Protein AF-Q4TIR7-F1 (afdb_monomer)

Secondary structure (DSSP, 8-state):
------PPPPSSS---SEEEEETTEEEEEETTEEEEEETTEEPTT-SEEGGGTSTT--S--SEEEE-TT--EEEE-S---

pLDDT: mean 89.11, std 13.63, range [44.06, 97.81]

Nearest PDB structures (foldseek):
  6cm1-assembly1_A  TM=9.266E-01  e=4.705E-06  Homo sapiens
  7txr-assembly1_A  TM=8.919E-01  e=6.095E-04  Homo sapiens
  1ck7-assembly1_A  TM=8.044E-01  e=2.053E-04  Homo sapiens
  7rj9-assembly2_B  TM=8.579E-01  e=3.652E-04  Homo sapiens
  7txr-assembly2_B  TM=7.772E-01  e=8.948E-04  Homo sapiens

Solvent-accessible surface area (backbone atoms only — not comparable to full-atom values): 5050 Å² total; per-residue (Å²): 134,84,74,83,71,74,73,75,82,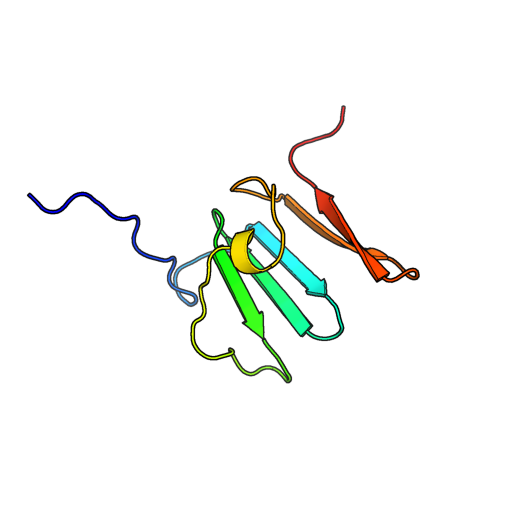50,85,87,82,52,83,67,50,24,67,34,62,52,97,90,27,42,37,39,31,43,84,32,29,27,38,48,28,52,97,89,38,78,46,88,81,52,70,31,56,40,60,80,81,40,78,88,64,66,52,60,45,63,39,47,49,54,48,99,87,68,51,78,48,77,38,64,81,81,84,128

InterPro domains:
  IPR018486 Hemopexin, conserved site [PS00024] (50-65)
  IPR018487 Hemopexin-like repeats [PF00045] (16-58)
  IPR018487 Hemopexin-like repeats [PS51642] (9-57)
  IPR018487 Hemopexin-like repeats [SM00120] (16-59)
  IPR036375 Hemopexin-like domain superfamily [G3DSA:2.110.10.10] (9-79)
  IPR036375 Hemopexin-like domain superfamily [SSF50923] (9-79)

Mean predicted aligned error: 5.39 Å

Radius of gyr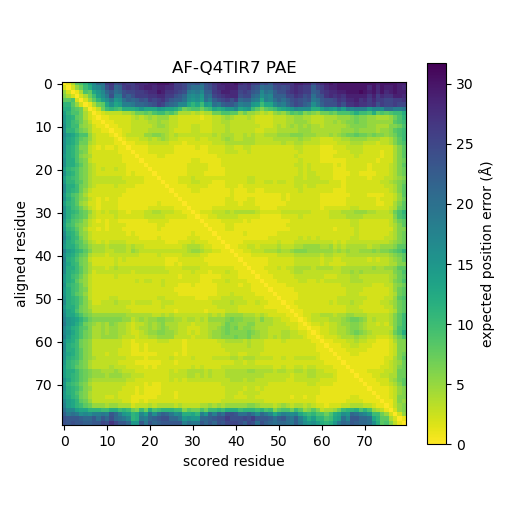ation: 13.38 Å; Cα contacts (8 Å, |Δi|>4): 127; chains: 1; bounding box: 22×48×34 Å

Organism: Tetraodon nigroviridis (NCBI:txid99883)

Foldseek 3Di:
DDDCPPPADDPVPDDFLEWEQAPNWIWTADQQWIWIHDPNDTDPPPRDGPCVPPPPDDSGFNYWYQDPVRDIDTHDDDPD

Sequence (80 aa):
PLSPLALQPDACATSFDAVSTIRGELFFFKSGYVWRLRERQLQQGYPALASRHWRGLPRHVDAAYEDASGNIWFFQGRQP

Structure (mmCIF, N/CA/C/O backbone):
data_AF-Q4TIR7-F1
#
_entry.id   AF-Q4TIR7-F1
#
loop_
_atom_site.group_PDB
_atom_site.id
_atom_site.type_symbol
_atom_site.label_atom_id
_atom_site.label_alt_id
_atom_site.label_comp_id
_atom_site.label_asym_id
_atom_site.label_entity_id
_atom_site.label_seq_id
_atom_site.pdbx_PDB_ins_code
_atom_site.Cartn_x
_atom_site.Cartn_y
_atom_site.Cartn_z
_atom_site.occupancy
_atom_site.B_iso_or_equiv
_atom_site.auth_seq_id
_atom_site.auth_comp_id
_atom_site.auth_asym_id
_atom_site.auth_atom_id
_atom_site.pdbx_PDB_model_num
ATOM 1 N N . PRO A 1 1 ? 0.120 -33.310 -11.212 1.00 44.06 1 PRO A N 1
ATOM 2 C CA . PRO A 1 1 ? 0.969 -32.096 -11.243 1.00 44.06 1 PRO A CA 1
ATOM 3 C C . PRO A 1 1 ? 0.147 -30.857 -10.861 1.00 44.06 1 PRO A C 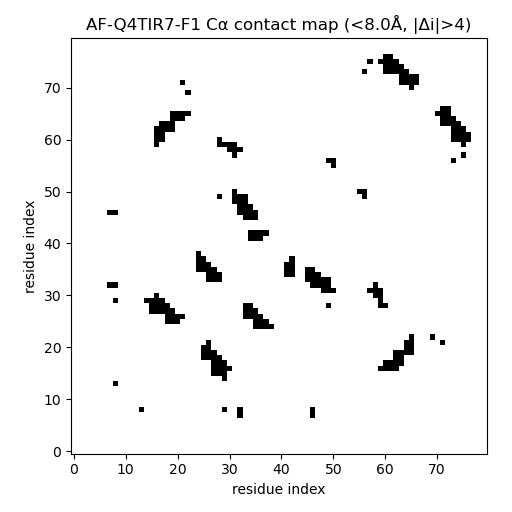1
ATOM 5 O O . PRO A 1 1 ? -0.679 -30.401 -11.644 1.00 44.06 1 PRO A O 1
ATOM 8 N N . LEU A 1 2 ? 0.297 -30.381 -9.623 1.00 45.22 2 LEU A N 1
ATOM 9 C CA . LEU A 1 2 ? -0.416 -29.195 -9.151 1.00 45.22 2 LEU A CA 1
ATOM 10 C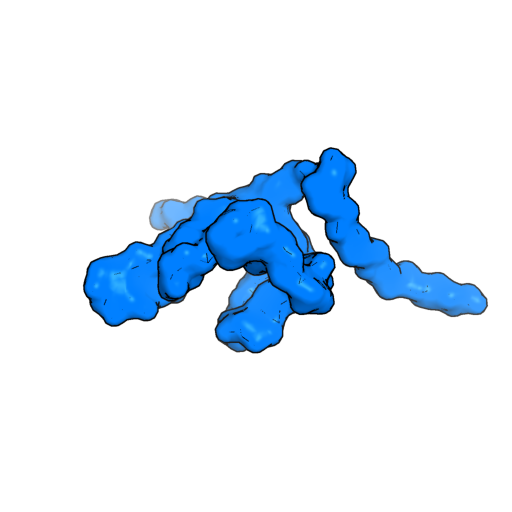 C . LEU A 1 2 ? 0.206 -27.963 -9.819 1.00 45.22 2 LEU A C 1
ATOM 12 O O . LEU A 1 2 ? 1.392 -27.697 -9.640 1.00 45.22 2 LEU A O 1
ATOM 16 N N . SER A 1 3 ? -0.577 -27.259 -10.634 1.00 48.91 3 SER A N 1
ATOM 17 C CA . SER A 1 3 ? -0.191 -25.991 -11.253 1.00 48.91 3 SER A CA 1
ATOM 18 C C . SER A 1 3 ? 0.340 -25.026 -10.184 1.00 48.91 3 SER A C 1
ATOM 20 O O . SER A 1 3 ? -0.258 -24.972 -9.106 1.00 48.91 3 SER A O 1
ATOM 22 N N . PRO A 1 4 ? 1.414 -24.252 -10.436 1.00 49.25 4 PRO A N 1
ATOM 23 C CA . PRO A 1 4 ? 1.907 -23.266 -9.484 1.00 49.25 4 PRO A CA 1
ATOM 24 C C . PRO A 1 4 ? 0.909 -22.105 -9.430 1.00 49.25 4 PRO A C 1
ATOM 26 O O . PRO A 1 4 ? 1.068 -21.076 -10.084 1.00 49.25 4 PRO A O 1
ATOM 29 N N . LEU A 1 5 ? -0.171 -22.289 -8.673 1.00 51.94 5 LEU A N 1
ATOM 30 C CA . LEU A 1 5 ? -0.942 -21.192 -8.115 1.00 51.94 5 LEU A CA 1
ATOM 31 C C . LEU A 1 5 ? 0.080 -20.366 -7.337 1.00 51.94 5 LEU A C 1
ATOM 33 O O . LEU A 1 5 ? 0.617 -20.854 -6.346 1.00 51.94 5 LEU A O 1
ATOM 37 N N . ALA A 1 6 ? 0.443 -19.198 -7.869 1.00 58.50 6 ALA A N 1
ATOM 38 C CA . ALA A 1 6 ? 1.466 -18.331 -7.304 1.00 58.50 6 ALA A CA 1
ATOM 39 C C . ALA A 1 6 ? 1.268 -18.239 -5.786 1.00 58.50 6 ALA A C 1
ATOM 41 O O . ALA A 1 6 ? 0.225 -17.750 -5.344 1.00 58.50 6 ALA A O 1
ATOM 42 N N . LEU A 1 7 ? 2.227 -18.770 -5.015 1.00 73.44 7 LEU A N 1
ATOM 43 C CA . LEU A 1 7 ? 2.212 -18.658 -3.561 1.00 73.44 7 LEU A CA 1
ATOM 44 C C . LEU A 1 7 ? 1.985 -17.187 -3.227 1.00 73.44 7 LEU A C 1
ATOM 46 O O . LEU A 1 7 ? 2.664 -16.311 -3.769 1.00 73.44 7 LEU A O 1
ATOM 50 N N . GLN A 1 8 ? 0.980 -16.924 -2.396 1.00 84.75 8 GLN A N 1
ATOM 51 C CA . GLN A 1 8 ? 0.746 -15.579 -1.898 1.00 84.75 8 GLN A CA 1
ATOM 52 C C . GLN A 1 8 ? 2.053 -15.060 -1.283 1.00 84.75 8 GLN A C 1
ATOM 54 O O . GLN A 1 8 ? 2.752 -15.838 -0.625 1.00 84.75 8 GLN A O 1
ATOM 59 N N . PRO A 1 9 ? 2.413 -13.788 -1.514 1.00 90.12 9 PRO A N 1
ATOM 60 C CA . PRO A 1 9 ? 3.636 -13.245 -0.950 1.00 90.12 9 PRO A CA 1
ATOM 61 C C . PRO A 1 9 ? 3.578 -13.312 0.581 1.00 90.12 9 PRO A C 1
ATOM 63 O O . PRO A 1 9 ? 2.546 -13.017 1.184 1.00 90.12 9 PRO A O 1
ATOM 66 N N . ASP A 1 10 ? 4.685 -13.708 1.204 1.00 90.19 10 ASP A N 1
ATOM 67 C CA . ASP A 1 10 ? 4.826 -13.686 2.658 1.00 90.19 10 ASP A CA 1
ATOM 68 C C . ASP A 1 10 ? 5.137 -12.258 3.119 1.00 90.19 10 ASP A C 1
ATOM 70 O O . ASP A 1 10 ? 6.024 -11.609 2.568 1.00 90.19 10 ASP A O 1
ATOM 74 N N . ALA A 1 11 ? 4.409 -11.760 4.119 1.00 89.56 11 ALA A N 1
ATOM 75 C CA . ALA A 1 11 ? 4.541 -10.378 4.581 1.00 89.56 11 ALA A CA 1
ATOM 76 C C . ALA A 1 11 ? 5.909 -10.076 5.219 1.00 89.56 11 ALA A C 1
ATOM 78 O O . ALA A 1 11 ? 6.364 -8.936 5.172 1.00 89.56 11 ALA A O 1
ATOM 79 N N . CYS A 1 12 ? 6.547 -11.076 5.832 1.00 90.62 12 CYS A N 1
ATOM 80 C CA . CYS A 1 12 ? 7.821 -10.936 6.533 1.00 90.62 12 CYS A CA 1
ATOM 81 C C . CYS A 1 12 ? 9.025 -11.167 5.610 1.00 90.62 12 CYS A C 1
ATOM 83 O O . CYS A 1 12 ? 10.109 -10.660 5.888 1.00 90.62 12 CYS A O 1
ATOM 85 N N . ALA A 1 13 ? 8.841 -11.909 4.517 1.00 92.06 13 ALA A N 1
ATOM 86 C CA . ALA A 1 13 ? 9.883 -12.270 3.561 1.00 92.06 13 ALA A CA 1
ATOM 87 C C . ALA A 1 13 ? 9.730 -11.576 2.192 1.00 92.06 13 ALA A C 1
ATOM 89 O O . ALA A 1 13 ? 10.264 -12.057 1.191 1.00 92.06 13 ALA A O 1
ATOM 90 N N . THR A 1 14 ? 9.021 -10.443 2.126 1.00 90.69 14 THR A N 1
ATOM 91 C CA . THR A 1 14 ? 8.852 -9.650 0.898 1.00 90.69 14 THR A CA 1
ATOM 92 C C . THR A 1 14 ? 9.231 -8.184 1.089 1.00 90.69 14 THR A C 1
ATOM 94 O O . THR A 1 14 ? 9.152 -7.630 2.181 1.00 90.69 14 THR A O 1
ATOM 97 N N . SER A 1 15 ? 9.583 -7.526 -0.015 1.00 94.38 15 SER A N 1
ATOM 98 C CA . SER A 1 15 ? 9.491 -6.069 -0.143 1.00 94.38 15 SER A CA 1
ATOM 99 C C . SER A 1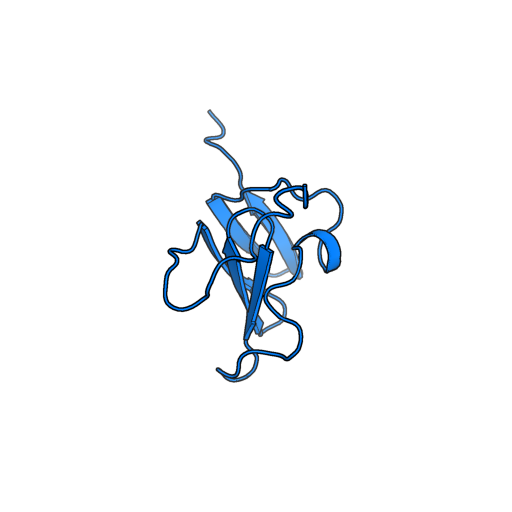 15 ? 8.104 -5.659 -0.643 1.00 94.38 15 SER A C 1
ATOM 101 O O . SER A 1 15 ? 7.373 -6.484 -1.203 1.00 94.38 15 SER A O 1
ATOM 103 N N . PHE A 1 16 ? 7.764 -4.379 -0.501 1.00 95.31 16 PHE A N 1
ATOM 104 C CA . PHE A 1 16 ? 6.514 -3.805 -1.002 1.00 95.31 16 PHE A CA 1
ATOM 105 C C . PHE A 1 16 ? 6.773 -2.918 -2.216 1.00 95.31 16 PHE A C 1
ATOM 107 O O . PHE A 1 16 ? 7.797 -2.243 -2.282 1.00 95.31 16 PHE A O 1
ATOM 114 N N . ASP A 1 17 ? 5.841 -2.948 -3.164 1.00 95.44 17 ASP A N 1
ATOM 115 C CA . ASP A 1 17 ? 5.896 -2.145 -4.386 1.00 95.44 17 ASP A CA 1
ATOM 116 C C . ASP A 1 17 ? 5.423 -0.708 -4.097 1.00 95.44 17 ASP A C 1
ATOM 118 O O . ASP A 1 17 ? 6.053 0.254 -4.516 1.00 95.44 17 ASP A O 1
ATOM 122 N N . ALA A 1 18 ? 4.361 -0.567 -3.295 1.00 96.50 18 ALA A N 1
ATOM 123 C CA . ALA A 1 18 ? 3.855 0.717 -2.817 1.00 96.50 18 ALA A CA 1
ATOM 124 C C . ALA A 1 18 ? 3.225 0.580 -1.424 1.00 96.50 18 ALA A C 1
ATOM 126 O O . ALA A 1 18 ? 2.765 -0.498 -1.033 1.00 96.50 18 ALA A O 1
ATOM 127 N N . VAL A 1 19 ? 3.154 1.694 -0.694 1.00 96.94 19 VAL A N 1
ATOM 128 C CA . VAL A 1 19 ? 2.420 1.812 0.573 1.00 96.94 19 VAL A CA 1
ATOM 129 C C . VAL A 1 19 ? 1.608 3.100 0.544 1.00 96.94 19 VAL A C 1
ATOM 131 O O . VAL A 1 19 ? 2.132 4.142 0.158 1.00 96.94 19 VAL A O 1
ATOM 134 N N . SER A 1 20 ? 0.336 3.039 0.932 1.00 97.25 20 SER A N 1
ATOM 135 C CA . SER A 1 20 ? -0.534 4.217 0.956 1.00 97.25 20 SER A CA 1
ATOM 136 C C . SER A 1 20 ? -1.595 4.121 2.040 1.00 97.25 20 SER A C 1
ATOM 138 O O . SER A 1 20 ? -2.068 3.029 2.362 1.00 97.25 20 SER A O 1
ATOM 140 N N . THR A 1 21 ? -1.983 5.267 2.592 1.00 97.44 21 THR A N 1
ATOM 141 C CA . THR A 1 21 ? -3.140 5.367 3.482 1.00 97.44 21 THR A CA 1
ATOM 142 C C . THR A 1 21 ? -4.367 5.668 2.636 1.00 97.44 21 THR A C 1
ATOM 144 O O . THR A 1 21 ? -4.399 6.682 1.947 1.00 97.44 21 THR A O 1
ATOM 147 N N . ILE A 1 22 ? -5.369 4.794 2.695 1.00 96.94 22 ILE A N 1
ATOM 148 C CA . ILE A 1 22 ? -6.612 4.902 1.934 1.00 96.94 22 ILE A CA 1
ATOM 149 C C . ILE A 1 22 ? -7.782 4.731 2.901 1.00 96.94 22 ILE A C 1
ATOM 151 O O . ILE A 1 22 ? -7.876 3.724 3.604 1.00 96.94 22 ILE A O 1
ATOM 155 N N . ARG A 1 23 ? -8.681 5.716 2.947 1.00 96.00 23 ARG A N 1
ATOM 156 C CA . ARG A 1 23 ? -9.824 5.798 3.869 1.00 96.00 23 ARG A CA 1
ATOM 157 C C . ARG A 1 23 ? -9.417 5.612 5.336 1.00 96.00 23 ARG A C 1
ATOM 159 O O . ARG A 1 23 ? -10.136 4.993 6.113 1.00 96.00 23 ARG A O 1
ATOM 166 N N . GLY A 1 24 ? -8.247 6.140 5.702 1.00 95.88 24 GLY A N 1
ATOM 167 C CA . GLY A 1 24 ? -7.692 6.058 7.058 1.00 95.88 24 GLY A CA 1
ATOM 168 C C . GLY A 1 24 ? -7.022 4.725 7.408 1.00 95.88 24 GLY A C 1
ATOM 169 O O . GLY A 1 24 ? -6.586 4.545 8.544 1.00 95.88 24 GLY A O 1
ATOM 170 N N . GLU A 1 25 ? -6.904 3.800 6.456 1.00 97.56 25 GLU A N 1
ATOM 171 C CA . GLU A 1 25 ? -6.277 2.495 6.661 1.00 97.56 25 GLU A CA 1
ATOM 172 C C . GLU A 1 25 ? -5.036 2.326 5.794 1.00 97.56 25 GLU A C 1
ATOM 174 O O . GLU A 1 25 ? -4.951 2.862 4.692 1.00 97.56 25 GLU A O 1
ATOM 179 N N . LEU A 1 26 ? -4.056 1.580 6.297 1.00 97.81 26 LEU A N 1
ATOM 180 C CA . LEU A 1 26 ? -2.770 1.433 5.633 1.00 97.81 26 LEU A CA 1
ATOM 181 C C . LEU A 1 26 ? -2.803 0.225 4.697 1.00 97.81 26 LEU A C 1
ATOM 183 O O . LEU A 1 26 ? -3.077 -0.897 5.129 1.00 97.81 26 LEU A O 1
ATOM 187 N N . PHE A 1 27 ? -2.497 0.450 3.424 1.00 97.50 27 PHE A N 1
ATOM 188 C CA . PHE A 1 27 ? -2.417 -0.588 2.407 1.00 97.50 27 PHE A CA 1
ATOM 189 C C . PHE A 1 27 ? -0.984 -0.755 1.914 1.00 97.50 27 PHE A C 1
ATOM 191 O O . PHE A 1 27 ? -0.334 0.215 1.527 1.00 97.50 27 PHE A O 1
ATOM 198 N N . PHE A 1 28 ? -0.520 -2.002 1.890 1.00 97.25 28 PHE A N 1
ATOM 199 C CA . PHE A 1 28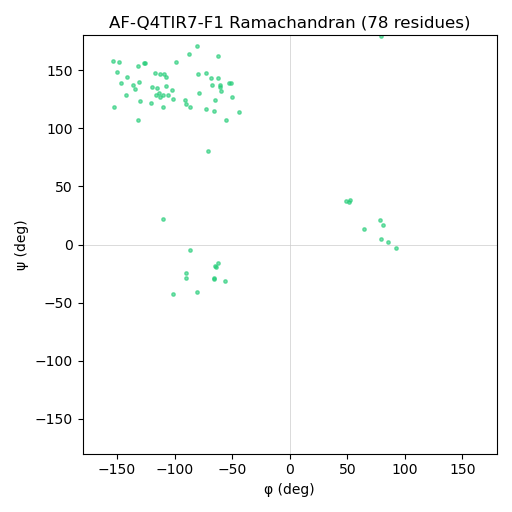 ? 0.766 -2.400 1.317 1.00 97.25 28 PHE A CA 1
ATOM 200 C C . PHE A 1 28 ? 0.500 -3.192 0.047 1.00 97.25 28 PHE A C 1
ATOM 202 O O . PHE A 1 28 ? -0.274 -4.142 0.098 1.00 97.25 28 PHE A O 1
ATOM 209 N N . PHE A 1 29 ? 1.126 -2.833 -1.069 1.00 96.19 29 PHE A N 1
ATOM 210 C CA . PHE A 1 29 ? 0.908 -3.456 -2.375 1.00 96.19 29 PHE A CA 1
ATOM 211 C C . PHE A 1 29 ? 2.103 -4.328 -2.759 1.00 96.19 29 PHE A C 1
ATOM 213 O O . PHE A 1 29 ? 3.253 -3.919 -2.594 1.00 96.19 29 PHE A O 1
ATOM 220 N N . LYS A 1 30 ? 1.840 -5.527 -3.292 1.00 95.19 30 LYS A N 1
ATOM 221 C CA . LYS A 1 30 ? 2.866 -6.404 -3.867 1.00 95.19 30 LYS A CA 1
ATOM 222 C C . LYS A 1 30 ? 2.301 -7.314 -4.945 1.00 95.19 30 LYS A C 1
ATOM 224 O O . LYS A 1 30 ? 1.479 -8.174 -4.645 1.00 95.19 30 LYS A O 1
ATOM 229 N N . SER A 1 31 ? 2.785 -7.190 -6.181 1.00 91.12 31 SER A N 1
ATOM 230 C CA . SER A 1 31 ? 2.524 -8.164 -7.262 1.00 91.12 31 SER A CA 1
ATOM 231 C C . SER A 1 31 ? 1.038 -8.551 -7.427 1.00 91.12 31 SER A C 1
ATOM 233 O O . SER A 1 31 ? 0.698 -9.703 -7.697 1.00 91.12 31 SER A O 1
ATOM 235 N N . GLY A 1 32 ? 0.141 -7.582 -7.238 1.00 92.25 32 GLY A N 1
ATOM 236 C CA . GLY A 1 32 ? -1.304 -7.716 -7.421 1.00 92.25 32 GLY A CA 1
ATOM 237 C C . GLY A 1 32 ? -2.043 -8.107 -6.147 1.00 92.25 32 GLY A C 1
ATOM 238 O O . GLY A 1 32 ? -3.271 -8.162 -6.153 1.00 92.25 32 GLY A O 1
ATOM 239 N N . TYR A 1 33 ? -1.313 -8.340 -5.060 1.00 94.75 33 TYR A N 1
ATOM 240 C CA . TYR A 1 33 ? -1.832 -8.517 -3.716 1.00 94.75 33 TYR A CA 1
ATOM 241 C C . TYR A 1 33 ? -1.715 -7.233 -2.908 1.00 94.75 33 TYR A C 1
ATOM 243 O O . TYR A 1 33 ? -0.879 -6.368 -3.182 1.00 94.75 33 TYR A O 1
ATOM 251 N N . VAL A 1 34 ? -2.550 -7.138 -1.884 1.00 96.38 34 VAL A N 1
ATOM 252 C CA . VAL A 1 34 ? -2.465 -6.118 -0.854 1.00 96.38 34 VAL A CA 1
ATOM 253 C C . VAL A 1 34 ? -2.551 -6.726 0.527 1.00 96.38 34 VAL A C 1
ATOM 255 O O . VAL A 1 34 ? -3.190 -7.762 0.696 1.00 96.38 34 VAL A O 1
ATOM 258 N N . TRP A 1 35 ? -1.972 -6.045 1.509 1.00 97.25 35 TRP A N 1
ATOM 259 C CA . TRP A 1 35 ? -2.310 -6.178 2.924 1.00 97.25 35 TRP A CA 1
ATOM 260 C C . TRP A 1 35 ? -3.026 -4.916 3.370 1.00 97.25 35 TRP A C 1
ATOM 262 O O . TRP A 1 35 ? -2.715 -3.828 2.891 1.00 97.25 35 TRP A O 1
ATOM 272 N N . ARG A 1 36 ? -3.968 -5.070 4.297 1.00 97.75 36 ARG A N 1
ATOM 273 C CA . ARG A 1 36 ? -4.725 -3.974 4.893 1.00 97.75 36 ARG A CA 1
ATOM 274 C C . ARG A 1 36 ? -4.489 -3.983 6.391 1.00 97.75 36 ARG A C 1
ATOM 276 O O . ARG A 1 36 ? -4.754 -4.989 7.051 1.00 97.75 36 ARG A O 1
ATOM 283 N N . LEU A 1 37 ? -3.987 -2.874 6.912 1.00 97.75 37 LEU A N 1
ATOM 284 C CA . LEU A 1 37 ? -3.778 -2.663 8.333 1.00 97.75 37 LEU A CA 1
ATOM 285 C C . LEU A 1 37 ? -4.737 -1.585 8.824 1.00 97.75 37 LEU A C 1
ATOM 287 O O . LEU A 1 37 ? -4.749 -0.462 8.318 1.00 97.75 37 LEU A O 1
ATOM 291 N N . ARG A 1 38 ? -5.480 -1.923 9.873 1.00 97.19 38 ARG A N 1
ATOM 292 C CA . ARG A 1 38 ? -6.310 -0.990 10.631 1.00 97.19 38 ARG A CA 1
ATOM 293 C C . ARG A 1 38 ? -5.759 -0.922 12.042 1.00 97.19 38 ARG A C 1
ATOM 295 O O . ARG A 1 38 ? -5.514 -1.965 12.636 1.00 97.19 38 ARG A O 1
ATOM 302 N N . GLU A 1 39 ? -5.505 0.282 12.552 1.00 94.88 39 GLU A N 1
ATOM 303 C CA . GLU A 1 39 ? -4.963 0.473 13.911 1.00 94.88 39 GLU A CA 1
ATOM 304 C C . GLU A 1 39 ? -3.688 -0.360 14.170 1.00 94.88 39 GLU A C 1
ATOM 306 O O . GLU A 1 39 ? -3.469 -0.901 15.250 1.00 94.88 39 GLU A O 1
ATOM 311 N N . ARG A 1 40 ? -2.824 -0.468 13.146 1.00 90.06 40 ARG A N 1
ATOM 312 C CA . ARG A 1 40 ? -1.580 -1.268 13.149 1.00 90.06 40 ARG A CA 1
ATOM 313 C C . ARG A 1 40 ? -1.785 -2.786 13.274 1.00 90.06 40 ARG A C 1
ATOM 315 O O . ARG A 1 40 ? -0.815 -3.505 13.486 1.00 90.06 40 ARG A O 1
ATOM 322 N N . GLN A 1 41 ? -3.008 -3.279 13.100 1.00 95.56 41 GLN A N 1
ATOM 323 C CA . GLN A 1 41 ? -3.335 -4.703 13.090 1.00 95.56 41 GLN A CA 1
ATOM 324 C C . GLN A 1 41 ? -3.624 -5.179 11.667 1.00 95.56 41 GLN A C 1
ATOM 326 O O . GLN A 1 41 ? -4.456 -4.595 10.960 1.00 95.56 41 GLN A O 1
ATOM 331 N N . LEU A 1 42 ? -2.957 -6.260 11.254 1.00 95.56 42 LEU A N 1
ATOM 332 C CA . LEU A 1 42 ? -3.229 -6.910 9.976 1.00 95.56 42 LEU A CA 1
ATOM 333 C C . LEU A 1 42 ? -4.647 -7.489 9.991 1.00 95.56 42 LEU A C 1
ATOM 335 O O . LEU A 1 42 ? -5.005 -8.268 10.872 1.00 95.56 42 LEU A O 1
ATOM 339 N N . GLN A 1 43 ? -5.459 -7.096 9.014 1.00 96.81 43 GLN A N 1
ATOM 340 C CA . GLN A 1 43 ? -6.830 -7.578 8.911 1.00 96.81 43 GLN A CA 1
ATOM 341 C C . GLN A 1 43 ? -6.873 -9.040 8.442 1.00 96.81 43 GLN A C 1
ATOM 343 O O . GLN A 1 43 ? -6.041 -9.486 7.650 1.00 96.81 43 GLN A O 1
ATOM 348 N N . GLN A 1 44 ? -7.873 -9.791 8.908 1.00 94.75 44 GLN A N 1
ATOM 349 C CA . GLN A 1 44 ? -8.062 -11.190 8.525 1.00 94.75 44 GLN A CA 1
ATOM 350 C C . GLN A 1 44 ? -8.323 -11.334 7.016 1.00 94.75 44 GLN A C 1
ATOM 352 O O . GLN A 1 44 ? -9.017 -10.521 6.401 1.00 94.75 44 GLN A O 1
ATOM 357 N N . GLY A 1 45 ? -7.789 -12.404 6.420 1.00 92.44 45 GLY A N 1
ATOM 358 C CA . GLY A 1 45 ? -7.983 -12.710 4.999 1.00 92.44 45 GLY A CA 1
ATOM 359 C C . GLY A 1 45 ? -7.106 -11.883 4.058 1.00 92.44 45 GLY A C 1
ATOM 360 O O . GLY A 1 45 ? -7.457 -11.742 2.887 1.00 92.44 45 GLY A O 1
ATOM 361 N N . TYR A 1 46 ? -6.004 -11.330 4.574 1.00 94.62 46 TYR A N 1
ATOM 362 C CA . TYR A 1 46 ? -4.936 -10.706 3.801 1.00 94.62 46 TYR A CA 1
ATOM 363 C C . TYR A 1 46 ? -3.638 -11.539 3.915 1.00 94.62 46 TYR A C 1
ATOM 365 O O . TYR A 1 46 ? -3.403 -12.117 4.977 1.00 94.62 46 TYR A O 1
ATOM 373 N N . PRO A 1 47 ? -2.797 -11.602 2.866 1.00 94.81 47 PRO A N 1
ATOM 374 C CA . PRO A 1 47 ? -2.896 -10.831 1.628 1.00 94.81 47 PRO A CA 1
ATOM 375 C C . PRO A 1 47 ? -4.093 -11.226 0.755 1.00 94.81 47 PRO A C 1
ATOM 377 O O . PRO A 1 47 ? -4.483 -12.386 0.673 1.00 94.81 47 PRO A O 1
ATOM 380 N N . ALA A 1 48 ? -4.696 -10.235 0.105 1.00 94.56 48 ALA A N 1
ATOM 381 C CA . ALA A 1 48 ? -5.819 -10.419 -0.811 1.00 94.56 48 ALA A CA 1
ATOM 382 C C . ALA A 1 48 ? -5.489 -9.787 -2.161 1.00 94.56 48 ALA A C 1
ATOM 384 O O . ALA A 1 48 ? -4.684 -8.865 -2.224 1.00 94.56 48 ALA A O 1
ATOM 385 N N . LEU A 1 49 ? -6.126 -10.237 -3.242 1.00 93.88 49 LEU A N 1
ATOM 386 C CA . LEU A 1 49 ? -5.967 -9.574 -4.536 1.00 93.88 49 LEU A CA 1
ATOM 387 C C . LEU A 1 49 ? -6.433 -8.114 -4.445 1.00 93.88 49 LEU A C 1
ATOM 389 O O . LEU A 1 49 ? -7.541 -7.839 -3.977 1.00 93.88 49 LEU A O 1
ATOM 393 N N . ALA A 1 50 ? -5.619 -7.188 -4.951 1.00 94.19 50 ALA A N 1
ATOM 394 C CA . ALA A 1 50 ? -5.935 -5.761 -5.022 1.00 94.19 50 ALA A CA 1
ATOM 395 C C . ALA A 1 50 ? -7.247 -5.510 -5.786 1.00 94.19 50 ALA A C 1
ATOM 397 O O . ALA A 1 50 ? -8.016 -4.613 -5.441 1.00 94.19 50 ALA A O 1
ATOM 398 N N . SER A 1 51 ? -7.556 -6.371 -6.762 1.00 92.75 51 SER A N 1
ATOM 399 C CA . SER A 1 51 ? -8.795 -6.340 -7.543 1.00 92.75 51 SER A CA 1
ATOM 400 C C . SER A 1 51 ? -10.071 -6.551 -6.720 1.00 92.75 51 SER A C 1
ATOM 402 O O . SER A 1 51 ? -11.152 -6.203 -7.194 1.00 92.75 51 SER A O 1
ATOM 404 N N . ARG A 1 52 ? -9.968 -7.063 -5.482 1.00 93.25 52 ARG A N 1
ATOM 405 C CA . ARG A 1 52 ? -11.085 -7.112 -4.524 1.00 93.25 52 ARG A CA 1
ATOM 406 C C . ARG A 1 52 ? -11.529 -5.714 -4.085 1.00 93.25 52 ARG A C 1
ATOM 408 O O . ARG A 1 52 ? -12.692 -5.534 -3.741 1.00 93.25 52 ARG A O 1
ATOM 415 N N . HIS A 1 53 ? -10.610 -4.749 -4.081 1.00 92.88 53 HIS A N 1
ATOM 416 C CA . HIS A 1 53 ? -10.855 -3.362 -3.685 1.00 92.88 53 HIS A CA 1
ATOM 417 C C . HIS A 1 53 ? -11.003 -2.432 -4.888 1.00 92.88 53 HIS A C 1
ATOM 419 O O . HIS A 1 53 ? -11.900 -1.593 -4.903 1.00 92.88 53 HIS A O 1
ATOM 425 N N . TRP A 1 54 ? -10.151 -2.597 -5.903 1.00 93.62 54 TRP A N 1
ATOM 426 C CA . TRP A 1 54 ? -10.098 -1.699 -7.055 1.00 93.62 54 TRP A CA 1
ATOM 427 C C . TRP A 1 54 ? -10.092 -2.496 -8.356 1.00 93.62 54 TRP A C 1
ATOM 429 O O . TRP A 1 54 ? -9.104 -3.133 -8.732 1.00 93.62 54 TRP A O 1
ATOM 439 N N . ARG A 1 55 ? -11.224 -2.473 -9.060 1.00 91.56 55 ARG A N 1
ATOM 440 C CA . ARG A 1 55 ? -11.371 -3.143 -10.355 1.00 91.56 55 ARG A CA 1
ATOM 441 C C . ARG A 1 55 ? -10.502 -2.446 -11.407 1.00 91.56 55 ARG A C 1
ATOM 443 O O . ARG A 1 55 ? -10.501 -1.226 -11.494 1.00 91.56 55 ARG A O 1
ATOM 450 N N . GLY A 1 56 ? -9.816 -3.234 -12.234 1.00 86.62 56 GLY A N 1
ATOM 451 C CA . GLY A 1 56 ? -9.008 -2.720 -13.347 1.00 86.62 56 GLY A CA 1
ATOM 452 C C . GLY A 1 56 ? -7.587 -2.299 -12.971 1.00 86.62 56 GLY A C 1
ATOM 453 O O . GLY A 1 56 ? -6.847 -1.869 -13.849 1.00 86.62 56 GLY A O 1
ATOM 454 N N . LEU A 1 57 ? -7.183 -2.461 -11.705 1.00 89.00 57 LEU A N 1
ATOM 455 C CA . LEU A 1 57 ? -5.799 -2.243 -11.295 1.00 89.00 57 LEU A CA 1
ATOM 456 C C . LEU A 1 57 ? -4.839 -3.190 -12.038 1.00 89.00 57 LEU A C 1
ATOM 458 O O . LEU A 1 57 ? -5.111 -4.398 -12.108 1.00 89.00 57 LEU A O 1
ATOM 462 N N . PRO A 1 58 ? -3.692 -2.692 -12.530 1.00 86.44 58 PRO A N 1
ATOM 463 C CA . PRO A 1 58 ? -2.614 -3.558 -12.978 1.00 86.44 58 PRO A CA 1
ATOM 464 C C . PRO A 1 58 ? -2.073 -4.414 -11.826 1.00 86.44 58 PRO A C 1
ATOM 466 O O . PRO A 1 58 ? -2.247 -4.117 -10.644 1.00 86.44 58 PRO A O 1
ATOM 469 N N . ARG A 1 59 ? -1.356 -5.490 -12.173 1.00 85.62 59 ARG A N 1
ATOM 470 C CA . ARG A 1 59 ? -0.698 -6.355 -11.177 1.00 85.62 59 ARG A CA 1
ATOM 471 C C . ARG A 1 59 ? 0.417 -5.650 -10.403 1.00 85.62 59 ARG A C 1
ATOM 473 O O . ARG A 1 59 ? 0.835 -6.156 -9.377 1.00 85.62 59 ARG A O 1
ATOM 480 N N . HIS A 1 60 ? 0.941 -4.537 -10.885 1.00 88.50 60 HIS A N 1
ATOM 481 C CA . HIS A 1 60 ? 2.022 -3.826 -10.219 1.00 88.50 60 HIS A CA 1
ATOM 482 C C . HIS A 1 60 ? 1.715 -2.338 -10.240 1.00 88.50 60 HIS A C 1
ATOM 484 O O . HIS A 1 60 ? 1.242 -1.825 -11.252 1.00 88.50 60 HIS A O 1
ATOM 490 N N . VAL A 1 61 ? 1.961 -1.682 -9.115 1.00 93.75 61 VAL A N 1
ATOM 491 C CA . VAL A 1 61 ? 1.814 -0.241 -8.937 1.00 93.75 61 VAL A CA 1
ATOM 492 C C . VAL A 1 61 ? 3.092 0.266 -8.290 1.00 93.75 61 VAL A C 1
ATOM 494 O O . VAL A 1 61 ? 3.615 -0.387 -7.391 1.00 93.75 61 VAL A O 1
ATOM 497 N N . ASP A 1 62 ? 3.567 1.419 -8.738 1.00 94.12 62 ASP A N 1
ATOM 498 C CA . ASP A 1 62 ? 4.774 2.062 -8.211 1.00 94.12 62 ASP A CA 1
ATOM 499 C C . ASP A 1 62 ? 4.438 3.014 -7.057 1.00 94.12 62 ASP A C 1
ATOM 501 O O . ASP A 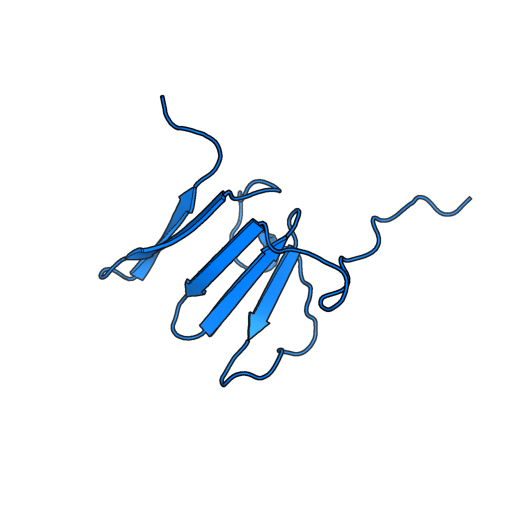1 62 ? 5.241 3.237 -6.156 1.00 94.12 62 ASP A O 1
ATOM 505 N N . ALA A 1 63 ? 3.231 3.587 -7.078 1.00 94.75 63 ALA A N 1
ATOM 506 C CA . ALA A 1 63 ? 2.719 4.441 -6.017 1.00 94.75 63 ALA A CA 1
ATOM 507 C C . ALA A 1 63 ? 1.186 4.414 -5.976 1.00 94.75 63 ALA A C 1
ATOM 509 O O . ALA A 1 63 ? 0.516 4.119 -6.971 1.00 94.75 63 ALA A O 1
ATOM 510 N N . ALA A 1 64 ? 0.631 4.770 -4.820 1.00 95.88 64 ALA A N 1
ATOM 511 C CA . ALA A 1 64 ? -0.792 5.017 -4.644 1.00 95.88 64 ALA A CA 1
ATOM 512 C C . ALA A 1 64 ? -1.007 6.213 -3.709 1.00 95.88 64 ALA A C 1
ATOM 514 O O . ALA A 1 64 ? -0.259 6.393 -2.745 1.00 95.88 64 ALA A O 1
ATOM 515 N N . TYR A 1 65 ? -2.029 7.021 -3.971 1.00 95.69 65 TYR A N 1
ATOM 516 C CA . TYR A 1 65 ? -2.329 8.236 -3.212 1.00 95.69 65 TYR A CA 1
ATOM 517 C C . TYR A 1 65 ? -3.840 8.477 -3.147 1.00 95.69 65 TYR A C 1
ATOM 519 O O . TYR A 1 65 ? -4.530 8.299 -4.147 1.00 95.69 65 TYR A O 1
ATOM 527 N N . GLU A 1 66 ? -4.352 8.895 -1.988 1.00 97.75 66 GLU A N 1
ATOM 528 C CA . GLU A 1 66 ? -5.721 9.400 -1.847 1.00 97.75 66 GLU A CA 1
ATOM 529 C C . GLU A 1 66 ? -5.706 10.932 -1.789 1.00 97.75 66 GLU A C 1
ATOM 531 O O . GLU A 1 66 ? -5.017 11.515 -0.950 1.00 97.75 66 GLU A O 1
ATOM 536 N N . ASP A 1 67 ? -6.465 11.579 -2.676 1.00 97.25 67 ASP A N 1
ATOM 537 C CA . ASP A 1 67 ? -6.577 13.037 -2.705 1.00 97.25 67 ASP A CA 1
ATOM 538 C C . ASP A 1 67 ? -7.566 13.592 -1.667 1.00 97.25 67 ASP A C 1
ATOM 540 O O . ASP A 1 67 ? -8.324 12.864 -1.025 1.00 97.25 67 ASP A O 1
ATOM 544 N N . ALA A 1 68 ? -7.586 14.918 -1.507 1.00 96.44 68 ALA A N 1
ATOM 545 C CA . ALA A 1 68 ? -8.484 15.594 -0.567 1.00 96.44 68 ALA A CA 1
ATOM 546 C C . ALA A 1 68 ? -9.981 15.427 -0.900 1.00 96.44 68 ALA A C 1
ATOM 548 O O . ALA A 1 68 ? -10.828 15.627 -0.032 1.00 96.44 68 ALA A O 1
ATOM 549 N N . SER A 1 69 ? -10.324 15.068 -2.141 1.00 97.44 69 SER A N 1
ATOM 550 C CA . SER A 1 69 ? -11.692 14.734 -2.556 1.00 97.44 69 SER A CA 1
ATOM 551 C C . SER A 1 69 ? -12.033 13.259 -2.313 1.00 97.44 69 SER A C 1
ATOM 553 O O . SER A 1 69 ? -13.179 12.848 -2.494 1.00 97.44 69 SER A O 1
ATOM 555 N N . GLY A 1 70 ? -11.062 12.458 -1.871 1.00 95.62 70 GLY A N 1
ATOM 556 C CA . GLY A 1 70 ? -11.219 11.040 -1.612 1.00 95.62 70 GLY A CA 1
ATOM 557 C C . GLY A 1 70 ? -11.124 10.166 -2.861 1.00 95.62 70 GLY A C 1
ATOM 558 O O . GLY A 1 70 ? -11.587 9.023 -2.818 1.00 95.62 70 GLY A O 1
ATOM 559 N N . ASN A 1 71 ? -10.585 10.668 -3.974 1.00 96.38 71 ASN A N 1
ATOM 560 C CA . ASN A 1 71 ? -10.256 9.813 -5.112 1.00 96.38 71 ASN A CA 1
ATOM 561 C C . ASN A 1 71 ? -8.935 9.099 -4.847 1.00 96.38 71 ASN A C 1
ATOM 563 O O . ASN A 1 71 ? -8.028 9.649 -4.225 1.00 96.38 71 ASN A O 1
ATOM 567 N N . ILE A 1 72 ? -8.822 7.873 -5.353 1.00 96.12 72 ILE A N 1
ATOM 568 C CA . ILE A 1 72 ? -7.639 7.037 -5.162 1.00 96.12 72 ILE A CA 1
ATOM 569 C C . ILE A 1 72 ? -6.922 6.922 -6.500 1.00 96.12 72 ILE A C 1
ATOM 571 O O . ILE A 1 72 ? -7.466 6.390 -7.469 1.00 96.12 72 ILE A O 1
ATOM 575 N N . TRP A 1 73 ? -5.693 7.413 -6.526 1.00 95.06 73 TRP A N 1
ATOM 576 C CA . TRP A 1 73 ? -4.818 7.444 -7.683 1.00 95.06 73 TRP A CA 1
ATOM 577 C C . TRP A 1 73 ? -3.786 6.330 -7.577 1.00 95.06 73 TRP A C 1
ATOM 579 O O . TRP A 1 73 ? -3.151 6.161 -6.536 1.00 95.06 73 TRP A O 1
ATOM 589 N N . PHE A 1 74 ? -3.606 5.591 -8.667 1.00 94.75 74 PHE A N 1
ATOM 590 C CA . PHE A 1 74 ? -2.595 4.547 -8.793 1.00 94.75 74 PHE A CA 1
ATOM 591 C C . PHE A 1 74 ? -1.656 4.890 -9.935 1.00 94.75 74 PHE A C 1
ATOM 593 O O . PHE A 1 74 ? -2.103 5.275 -11.016 1.00 94.75 74 PHE A O 1
ATOM 600 N N . PHE A 1 75 ? -0.363 4.722 -9.694 1.00 93.06 75 PHE A N 1
ATOM 601 C CA . PHE A 1 75 ? 0.687 5.060 -10.641 1.00 93.06 75 PHE A CA 1
ATOM 602 C C . PHE A 1 75 ? 1.413 3.785 -11.058 1.00 93.06 75 PHE A C 1
ATOM 604 O O . PHE A 1 75 ? 1.733 2.944 -10.217 1.00 93.06 75 PHE A O 1
ATOM 611 N N . GLN A 1 76 ? 1.648 3.636 -12.358 1.00 90.81 76 GLN A N 1
ATOM 612 C CA . GLN A 1 76 ? 2.421 2.540 -12.929 1.00 90.81 76 GLN A CA 1
ATOM 613 C C . GLN A 1 76 ? 3.255 3.071 -14.101 1.00 90.81 76 GLN A C 1
ATOM 615 O O . GLN A 1 76 ? 2.719 3.685 -15.023 1.00 90.81 76 GLN A O 1
ATOM 620 N N . GLY A 1 77 ? 4.552 2.784 -14.078 1.00 84.44 77 GLY A N 1
ATOM 621 C CA . GLY A 1 77 ? 5.543 3.262 -15.026 1.00 84.44 77 GLY A CA 1
ATOM 622 C C . GLY A 1 77 ? 6.012 4.693 -14.755 1.00 84.44 77 GLY A C 1
ATOM 623 O O . GLY A 1 77 ? 5.553 5.394 -13.855 1.00 84.44 77 GLY A O 1
ATOM 624 N N . ARG A 1 78 ? 6.938 5.153 -15.598 1.00 69.00 78 ARG A N 1
ATOM 625 C CA . ARG A 1 78 ? 7.220 6.580 -15.764 1.00 69.00 78 ARG A CA 1
ATOM 626 C C . ARG A 1 78 ? 6.248 7.095 -16.817 1.00 69.00 78 ARG A C 1
ATOM 628 O O . ARG A 1 78 ? 6.300 6.607 -17.943 1.00 69.00 78 ARG A O 1
ATOM 635 N N . GLN A 1 79 ? 5.375 8.041 -16.473 1.00 57.91 79 GLN A N 1
ATOM 636 C CA . GLN A 1 79 ? 4.794 8.892 -17.511 1.00 57.91 79 GLN A CA 1
ATOM 637 C C . GLN A 1 79 ? 5.954 9.731 -18.075 1.00 57.91 79 GLN A C 1
ATOM 639 O O . GLN A 1 79 ? 6.590 10.431 -17.283 1.00 57.91 79 GLN A O 1
ATOM 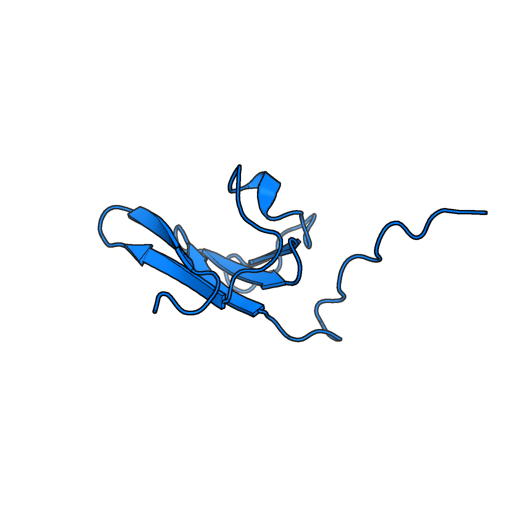644 N N . PRO A 1 80 ? 6.327 9.556 -19.357 1.00 52.66 80 PRO A N 1
ATOM 645 C CA . PRO A 1 80 ? 7.360 10.371 -19.984 1.00 52.66 80 PR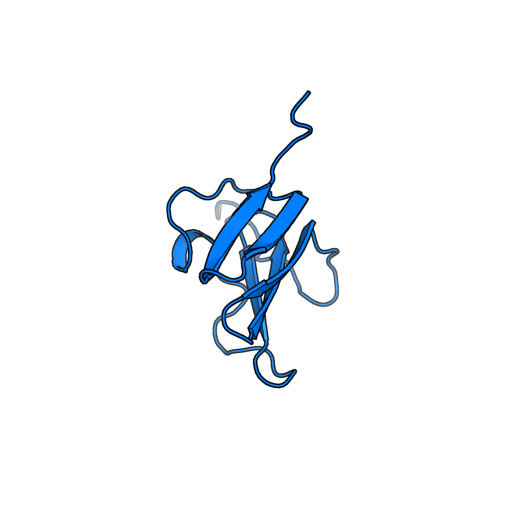O A CA 1
ATOM 646 C C . PRO A 1 80 ? 6.922 11.831 -20.122 1.00 52.66 80 PRO A C 1
ATOM 648 O O . PRO A 1 80 ? 5.695 12.085 -20.158 1.00 52.66 80 PRO A O 1
#